Protein AF-A0A398BPC4-F1 (afdb_monomer)

Solvent-accessible surface area (backbone atoms only — not comparable to full-atom values): 3955 Å² total; per-residue (Å²): 137,77,80,77,88,66,100,71,80,92,82,90,82,90,73,61,70,69,59,54,49,53,48,53,52,56,28,70,73,40,93,83,52,57,50,68,68,52,54,52,50,54,52,52,52,53,54,52,53,59,49,54,60,54,59,64,68,71,74,119

Sequence (60 aa):
MGRPPVDTEAVTVRLPRELIAGLDDARREDPEMPTRQEVIRRILVAWQAGRSAHDDAGAS

Nearest PDB structures (foldseek):
  4kzp-assembly2_C  TM=4.185E-01  e=5.816E+00  Mycolicibacterium smegmatis MC2 155
  6sgb-assembly1_DH  TM=3.956E-01  e=8.623E+00  Trypanosoma brucei brucei

Structure (mmCIF, N/CA/C/O backbone):
data_AF-A0A398BPC4-F1
#
_entry.id   AF-A0A398BPC4-F1
#
loop_
_atom_site.group_PDB
_atom_site.id
_atom_site.type_symbol
_atom_site.label_atom_id
_atom_site.label_alt_id
_atom_site.label_comp_id
_atom_site.label_asym_id
_atom_site.label_entity_id
_atom_site.label_seq_id
_atom_site.pdbx_PDB_ins_code
_atom_site.Cartn_x
_atom_site.Cartn_y
_atom_site.Cartn_z
_atom_site.occupancy
_atom_site.B_iso_or_equiv
_atom_site.auth_seq_id
_atom_site.auth_comp_id
_atom_site.auth_asym_id
_atom_site.auth_atom_id
_atom_site.pdbx_PDB_model_num
ATOM 1 N N . MET A 1 1 ? 1.039 3.349 -33.981 1.00 56.69 1 MET A N 1
ATOM 2 C CA . MET A 1 1 ? 0.569 2.146 -33.264 1.00 56.69 1 MET A CA 1
ATOM 3 C C . MET A 1 1 ? 0.712 2.409 -31.773 1.00 56.69 1 MET A C 1
ATOM 5 O O . MET A 1 1 ? 1.832 2.428 -31.280 1.00 56.69 1 MET A O 1
ATOM 9 N N . GLY A 1 2 ? -0.386 2.767 -31.102 1.00 77.38 2 GLY A N 1
ATOM 10 C CA . GLY A 1 2 ? -0.395 3.072 -29.667 1.00 77.38 2 GLY A CA 1
ATOM 11 C C . GLY A 1 2 ? -0.392 1.800 -28.821 1.00 77.38 2 GLY A C 1
ATOM 12 O O . GLY A 1 2 ? -0.804 0.742 -29.296 1.00 77.38 2 GLY A O 1
ATOM 13 N N . ARG A 1 3 ? 0.095 1.902 -27.579 1.00 70.44 3 ARG A N 1
ATOM 14 C CA . ARG A 1 3 ? 0.038 0.812 -26.597 1.00 70.44 3 ARG A CA 1
ATOM 15 C C . ARG A 1 3 ? -1.428 0.383 -26.409 1.00 70.44 3 ARG A C 1
ATOM 17 O O . ARG A 1 3 ? -2.270 1.276 -26.305 1.00 70.44 3 ARG A O 1
ATOM 24 N N . PRO A 1 4 ? -1.735 -0.929 -26.377 1.00 68.81 4 PRO A N 1
ATOM 25 C CA . PRO A 1 4 ? -3.078 -1.408 -26.066 1.00 68.81 4 PRO A CA 1
ATOM 26 C C . PRO A 1 4 ? -3.612 -0.725 -24.800 1.00 68.81 4 PRO A C 1
ATOM 28 O O . PRO A 1 4 ? -2.823 -0.527 -23.868 1.00 68.81 4 PRO A O 1
ATOM 31 N N . PRO A 1 5 ? -4.898 -0.339 -24.756 1.00 69.81 5 PRO A N 1
ATOM 32 C CA . PRO A 1 5 ? -5.473 0.255 -23.559 1.00 69.81 5 PRO A CA 1
ATOM 33 C C . PRO A 1 5 ? -5.352 -0.754 -22.416 1.00 69.81 5 PRO A C 1
ATOM 35 O O . PRO A 1 5 ? -5.824 -1.885 -22.517 1.00 69.81 5 PRO A O 1
ATOM 38 N N . VAL A 1 6 ? -4.657 -0.357 -21.354 1.00 77.56 6 VAL A N 1
ATOM 39 C CA . VAL A 1 6 ? -4.693 -1.070 -20.079 1.00 77.56 6 VAL A CA 1
ATOM 40 C C . VAL A 1 6 ? -5.906 -0.548 -19.325 1.00 77.56 6 VAL A C 1
ATOM 42 O O . V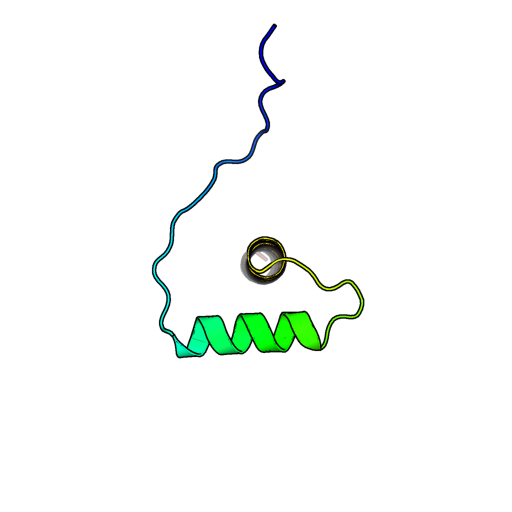AL A 1 6 ? -6.070 0.664 -19.211 1.00 77.56 6 VAL A O 1
ATOM 45 N N . ASP A 1 7 ? -6.761 -1.444 -18.840 1.00 85.69 7 ASP A N 1
ATOM 46 C CA . ASP A 1 7 ? -7.958 -1.098 -18.061 1.00 85.69 7 ASP A CA 1
ATOM 47 C C . ASP A 1 7 ? -7.581 -0.739 -16.612 1.00 85.69 7 ASP A C 1
ATOM 49 O O . ASP A 1 7 ? -7.996 -1.357 -15.637 1.00 85.69 7 ASP A O 1
ATOM 53 N N . THR A 1 8 ? -6.640 0.194 -16.475 1.00 86.00 8 THR A N 1
ATOM 54 C CA . THR A 1 8 ? -6.110 0.666 -15.199 1.00 86.00 8 THR A CA 1
ATOM 55 C C . THR A 1 8 ? -5.713 2.123 -15.334 1.00 86.00 8 THR A C 1
ATOM 57 O O . THR A 1 8 ? -5.020 2.488 -16.287 1.00 86.00 8 THR A O 1
ATOM 60 N N . GLU A 1 9 ? -6.034 2.925 -14.327 1.00 89.31 9 GLU A N 1
ATOM 61 C CA . GLU A 1 9 ? -5.605 4.318 -14.242 1.00 89.31 9 GLU A CA 1
ATOM 62 C C . GLU A 1 9 ? -4.670 4.531 -13.049 1.00 89.31 9 GLU A C 1
ATOM 64 O O . GLU A 1 9 ? -4.805 3.906 -11.994 1.00 89.31 9 GLU A O 1
ATOM 69 N N . ALA A 1 10 ? -3.686 5.417 -13.213 1.00 90.19 10 ALA A N 1
ATOM 70 C CA . ALA A 1 10 ? -2.807 5.808 -12.120 1.00 90.19 10 ALA A CA 1
ATOM 71 C C . ALA A 1 10 ? -3.524 6.796 -11.192 1.00 90.19 10 ALA A C 1
ATOM 73 O O . ALA A 1 10 ? -4.103 7.779 -11.648 1.00 90.19 10 ALA A O 1
ATOM 74 N N . VAL A 1 11 ? -3.407 6.581 -9.881 1.00 90.44 11 VAL A N 1
ATOM 75 C CA . VAL A 1 11 ? -3.960 7.482 -8.863 1.00 90.44 11 VAL A CA 1
ATOM 76 C C . VAL A 1 11 ? -2.840 8.159 -8.078 1.00 90.44 11 VAL A C 1
ATOM 78 O O . VAL A 1 11 ? -1.852 7.526 -7.706 1.00 90.44 11 VAL A O 1
ATOM 81 N N . THR A 1 12 ? -2.990 9.459 -7.813 1.00 93.12 12 THR A N 1
ATOM 82 C CA . THR A 1 12 ? -2.083 10.210 -6.933 1.00 93.12 12 THR A CA 1
ATOM 83 C C . THR A 1 12 ? -2.760 10.436 -5.590 1.00 93.12 12 THR A C 1
ATOM 85 O O . THR A 1 12 ? -3.821 11.051 -5.531 1.00 93.12 12 THR A O 1
ATOM 88 N N . VAL A 1 13 ? -2.131 9.985 -4.504 1.00 90.38 13 VAL A N 1
ATOM 89 C CA . VAL A 1 13 ? -2.642 10.158 -3.138 1.00 90.38 13 VAL A CA 1
ATOM 90 C C . VAL A 1 13 ? -1.602 10.822 -2.245 1.00 90.38 13 VAL A C 1
ATOM 92 O O . VAL A 1 13 ? -0.398 10.610 -2.396 1.00 90.38 13 VAL A O 1
ATOM 95 N N . ARG A 1 14 ? -2.066 11.636 -1.295 1.00 95.06 14 ARG A N 1
ATOM 96 C CA . ARG A 1 14 ? -1.230 12.190 -0.225 1.00 95.06 14 ARG A CA 1
ATOM 97 C C . ARG A 1 14 ? -1.477 11.384 1.040 1.00 95.06 14 ARG A C 1
ATOM 99 O O . ARG A 1 14 ? -2.611 11.315 1.499 1.00 95.06 14 ARG A O 1
ATOM 106 N N . LEU A 1 15 ? -0.421 10.797 1.593 1.00 95.00 15 LEU A N 1
ATOM 107 C CA . LEU A 1 15 ? -0.490 9.971 2.796 1.00 95.00 15 LEU A CA 1
ATOM 108 C C . LEU A 1 15 ? 0.354 10.592 3.921 1.00 95.00 15 LEU A C 1
ATOM 110 O O . LEU A 1 15 ? 1.392 11.199 3.633 1.00 95.00 15 LEU A O 1
ATOM 114 N N . PRO A 1 16 ? -0.054 10.435 5.194 1.00 98.12 16 PRO A N 1
ATOM 115 C CA . PRO A 1 16 ? 0.803 10.711 6.342 1.00 98.12 16 PRO A CA 1
ATOM 116 C C . PRO A 1 16 ? 2.151 9.988 6.234 1.00 98.12 16 PRO A C 1
ATOM 118 O O . PRO A 1 16 ? 2.225 8.858 5.750 1.00 98.12 16 PRO A O 1
ATOM 121 N N . ARG A 1 17 ? 3.224 10.623 6.726 1.00 97.25 17 ARG A N 1
ATOM 122 C CA . ARG A 1 17 ? 4.584 10.050 6.686 1.00 97.25 17 ARG A CA 1
ATOM 123 C C . ARG A 1 17 ? 4.676 8.701 7.397 1.00 97.25 17 ARG A C 1
ATOM 125 O O . ARG A 1 17 ? 5.377 7.821 6.918 1.00 97.25 17 ARG A O 1
ATOM 132 N N . GLU A 1 18 ? 3.938 8.540 8.489 1.00 97.75 18 GLU A N 1
ATOM 133 C CA . GLU A 1 18 ? 3.889 7.294 9.261 1.00 97.75 18 GLU A CA 1
ATOM 134 C C . GLU A 1 18 ? 3.313 6.131 8.441 1.00 97.75 18 GLU A C 1
ATOM 136 O O . GLU A 1 18 ? 3.849 5.030 8.485 1.00 97.75 18 GLU A O 1
ATOM 141 N N . LEU A 1 19 ? 2.298 6.379 7.602 1.00 96.12 19 LEU A N 1
ATOM 142 C CA . LEU A 1 19 ? 1.778 5.346 6.699 1.00 96.12 19 LEU A CA 1
ATOM 143 C C . LEU A 1 19 ? 2.783 4.980 5.605 1.00 96.12 19 LEU A C 1
ATOM 145 O O . LEU A 1 19 ? 2.897 3.813 5.245 1.00 96.12 19 LEU A O 1
ATOM 149 N N . ILE A 1 20 ? 3.531 5.957 5.082 1.00 95.88 20 ILE A N 1
ATOM 150 C CA . ILE A 1 20 ? 4.603 5.676 4.117 1.00 95.88 20 ILE A CA 1
ATOM 151 C C . ILE A 1 20 ? 5.693 4.805 4.753 1.00 95.88 20 ILE A C 1
ATOM 153 O O . ILE A 1 20 ? 6.166 3.880 4.098 1.00 95.88 20 ILE A O 1
ATOM 157 N N . ALA A 1 21 ? 6.054 5.069 6.012 1.00 96.88 21 ALA A N 1
ATOM 158 C CA . ALA A 1 21 ? 7.016 4.252 6.747 1.00 96.88 21 ALA A CA 1
ATOM 159 C C . ALA A 1 21 ? 6.516 2.808 6.911 1.00 96.88 21 ALA A C 1
ATOM 161 O O . ALA A 1 21 ? 7.220 1.884 6.522 1.00 96.88 21 ALA A O 1
ATOM 162 N N . GLY A 1 22 ? 5.264 2.617 7.342 1.00 94.94 22 GLY A N 1
ATOM 163 C CA . GLY A 1 22 ? 4.675 1.278 7.456 1.00 94.94 22 GLY A CA 1
ATOM 164 C C . GLY A 1 22 ? 4.617 0.515 6.124 1.00 94.94 22 GLY A C 1
ATOM 165 O O . GLY A 1 22 ? 4.855 -0.690 6.090 1.00 94.94 22 GLY A O 1
ATOM 166 N N . LEU A 1 23 ? 4.370 1.205 5.002 1.00 94.38 23 LEU A N 1
ATOM 167 C CA . LEU A 1 23 ? 4.460 0.593 3.670 1.00 94.38 23 LEU A CA 1
ATOM 168 C C . LEU A 1 23 ? 5.893 0.171 3.321 1.00 94.38 23 LEU A C 1
ATOM 170 O O . LEU A 1 23 ? 6.081 -0.852 2.670 1.00 94.38 23 LEU A O 1
ATOM 174 N N . ASP A 1 24 ? 6.900 0.954 3.704 1.00 94.75 24 ASP A N 1
ATOM 175 C CA . ASP A 1 24 ? 8.300 0.607 3.458 1.00 94.75 24 ASP A CA 1
ATOM 176 C C . ASP A 1 24 ? 8.777 -0.566 4.316 1.00 94.75 24 ASP A C 1
ATOM 178 O O . ASP A 1 24 ? 9.547 -1.386 3.817 1.00 94.75 24 ASP A O 1
ATOM 182 N N . ASP A 1 25 ? 8.295 -0.682 5.551 1.00 94.50 25 ASP A N 1
ATOM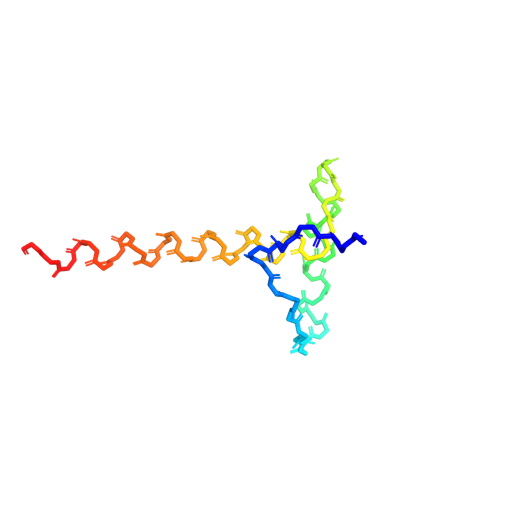 183 C CA . ASP A 1 25 ? 8.593 -1.817 6.426 1.00 94.50 25 ASP A CA 1
ATOM 184 C C . ASP A 1 25 ? 7.978 -3.107 5.868 1.00 94.50 25 ASP A C 1
ATOM 186 O O . ASP A 1 25 ? 8.697 -4.081 5.645 1.00 94.50 25 ASP A O 1
ATOM 190 N N . ALA A 1 26 ? 6.699 -3.073 5.472 1.00 91.25 26 ALA A N 1
ATOM 191 C CA . ALA A 1 26 ? 6.035 -4.209 4.824 1.00 91.25 26 ALA A CA 1
ATOM 192 C C . ALA A 1 26 ? 6.772 -4.682 3.555 1.00 91.25 26 ALA A C 1
ATOM 194 O O . ALA A 1 26 ? 6.863 -5.876 3.280 1.00 91.25 26 ALA A O 1
ATOM 195 N N . ARG A 1 27 ? 7.350 -3.751 2.782 1.00 94.00 27 ARG A N 1
ATOM 196 C CA . ARG A 1 27 ? 8.164 -4.086 1.599 1.00 94.00 27 ARG A CA 1
ATOM 197 C C . ARG A 1 27 ? 9.489 -4.761 1.938 1.00 94.00 27 ARG A C 1
ATOM 199 O O . ARG A 1 27 ? 10.009 -5.477 1.090 1.00 94.00 27 ARG A O 1
ATOM 206 N N . ARG A 1 28 ? 10.084 -4.469 3.099 1.00 92.62 28 ARG A N 1
ATOM 207 C CA . ARG A 1 28 ? 11.366 -5.055 3.531 1.00 92.62 28 ARG A CA 1
ATOM 208 C C . ARG A 1 28 ? 11.198 -6.476 4.050 1.00 92.62 28 ARG A C 1
ATOM 210 O O . ARG A 1 28 ? 12.132 -7.262 3.936 1.00 92.62 28 ARG A O 1
ATOM 217 N N . GLU A 1 29 ? 10.047 -6.769 4.641 1.00 92.38 29 GLU A N 1
ATOM 218 C CA . GLU A 1 29 ? 9.722 -8.084 5.195 1.00 92.38 29 GLU A CA 1
ATOM 219 C C . GLU A 1 29 ? 9.313 -9.089 4.110 1.00 92.38 29 GLU A C 1
ATOM 221 O O . GLU A 1 29 ? 9.534 -10.289 4.268 1.00 92.38 29 GLU A O 1
ATOM 226 N N . ASP A 1 30 ? 8.754 -8.608 2.996 1.00 90.88 30 ASP A N 1
ATOM 227 C CA . ASP A 1 30 ? 8.361 -9.449 1.867 1.00 90.88 30 ASP A CA 1
ATOM 228 C C . ASP A 1 30 ? 9.586 -9.815 0.991 1.00 90.88 30 ASP A C 1
ATOM 230 O O . ASP A 1 30 ? 10.235 -8.924 0.425 1.00 90.88 30 ASP A O 1
ATOM 234 N N . PRO A 1 31 ? 9.910 -11.114 0.829 1.00 90.69 31 PRO A N 1
ATOM 235 C CA . PRO A 1 31 ? 11.052 -11.565 0.033 1.00 90.69 31 PRO A CA 1
ATOM 236 C C . PRO A 1 31 ? 10.943 -11.220 -1.460 1.00 90.69 31 PRO A C 1
ATOM 238 O O . PRO A 1 31 ? 11.967 -11.168 -2.141 1.00 90.69 31 PRO A O 1
ATOM 241 N N . GLU A 1 32 ? 9.740 -10.960 -1.983 1.00 93.25 32 GLU A N 1
ATOM 242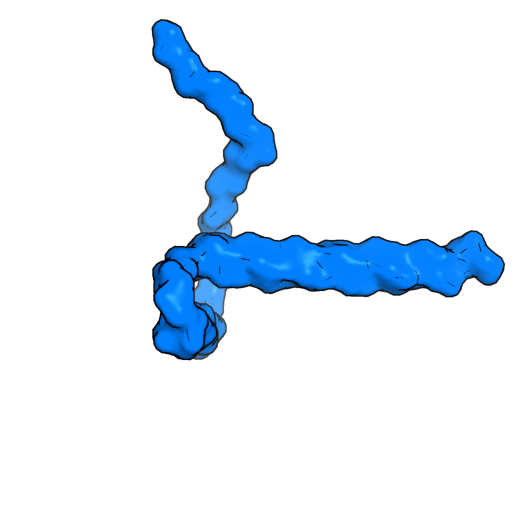 C CA . GLU A 1 32 ? 9.533 -10.518 -3.368 1.00 93.25 32 GLU A CA 1
ATOM 243 C C . GLU A 1 32 ? 9.883 -9.033 -3.577 1.00 93.25 32 GLU A C 1
ATOM 245 O O . GLU A 1 32 ? 9.918 -8.557 -4.713 1.00 93.25 32 GLU A O 1
ATOM 250 N N . MET A 1 33 ? 10.144 -8.291 -2.493 1.00 91.56 33 MET A N 1
ATOM 251 C CA . MET A 1 33 ? 10.453 -6.856 -2.485 1.00 91.56 33 MET A CA 1
ATOM 252 C C . MET A 1 33 ? 9.487 -6.021 -3.351 1.00 91.56 33 MET A C 1
ATOM 254 O O . MET A 1 33 ? 9.924 -5.279 -4.245 1.00 91.56 33 MET A O 1
ATOM 258 N N . PRO A 1 34 ? 8.165 -6.104 -3.108 1.00 94.38 34 PRO A N 1
ATOM 259 C CA . PRO A 1 34 ? 7.173 -5.415 -3.918 1.00 94.38 34 PRO A CA 1
ATOM 260 C C . PRO A 1 34 ? 7.390 -3.896 -3.915 1.00 94.38 34 PRO A C 1
ATOM 262 O O . PRO A 1 34 ? 7.993 -3.302 -3.015 1.00 94.38 34 PRO A O 1
ATOM 265 N N . THR A 1 35 ? 6.876 -3.216 -4.940 1.00 94.31 35 THR A N 1
ATOM 266 C CA . THR A 1 35 ? 6.85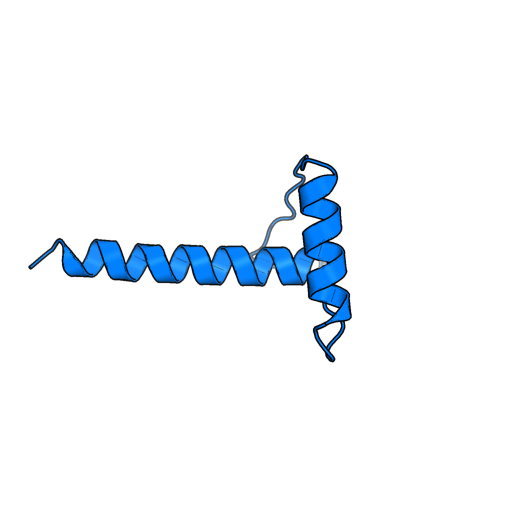9 -1.745 -4.960 1.00 94.31 35 THR A CA 1
ATOM 267 C C . THR A 1 35 ? 5.821 -1.212 -3.969 1.00 94.31 35 THR A C 1
ATOM 269 O O . THR A 1 35 ? 4.887 -1.920 -3.597 1.00 94.31 35 THR A O 1
ATOM 272 N N . ARG A 1 36 ? 5.926 0.062 -3.562 1.00 93.44 36 ARG A N 1
ATOM 273 C CA . ARG A 1 36 ? 4.890 0.695 -2.717 1.00 93.44 36 ARG A CA 1
ATOM 274 C C . ARG A 1 36 ? 3.513 0.612 -3.373 1.00 93.44 36 ARG A C 1
ATOM 276 O O . ARG A 1 36 ? 2.526 0.349 -2.699 1.00 93.44 36 ARG A O 1
ATOM 283 N N . GLN A 1 37 ? 3.465 0.809 -4.687 1.00 93.50 37 GLN A N 1
ATOM 284 C CA . GLN A 1 37 ? 2.250 0.730 -5.490 1.00 93.50 37 GLN A CA 1
ATOM 285 C C . GLN A 1 37 ? 1.642 -0.673 -5.447 1.00 93.50 37 GLN A C 1
ATOM 287 O O . GLN A 1 37 ? 0.427 -0.803 -5.331 1.00 93.50 37 GLN A O 1
ATOM 292 N N . GLU A 1 38 ? 2.476 -1.712 -5.500 1.00 94.38 38 GLU A N 1
ATOM 293 C CA . GLU A 1 38 ? 2.009 -3.094 -5.434 1.00 94.38 38 GLU A CA 1
ATOM 294 C C . GLU A 1 38 ? 1.484 -3.454 -4.040 1.00 94.38 38 GLU A C 1
ATOM 296 O O . GLU A 1 38 ? 0.411 -4.039 -3.927 1.00 94.38 38 GLU A O 1
ATOM 301 N N . VAL A 1 39 ? 2.160 -3.022 -2.972 1.00 94.56 39 VAL A N 1
ATOM 302 C CA . VAL A 1 39 ? 1.646 -3.199 -1.602 1.00 94.56 39 VAL A CA 1
ATOM 303 C C . VAL A 1 39 ? 0.293 -2.505 -1.432 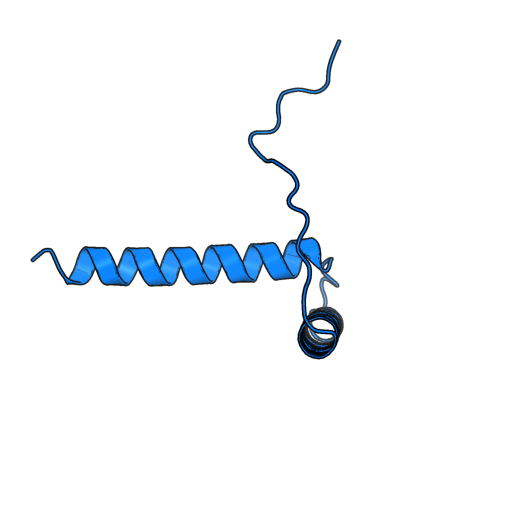1.00 94.56 39 VAL A C 1
ATOM 305 O O . VAL A 1 39 ? -0.656 -3.118 -0.946 1.00 94.56 39 VAL A O 1
ATOM 308 N N . ILE A 1 40 ? 0.163 -1.259 -1.901 1.00 94.56 40 ILE A N 1
ATOM 309 C CA . ILE A 1 40 ? -1.111 -0.524 -1.875 1.00 94.56 40 ILE A CA 1
ATOM 310 C C . ILE A 1 40 ? -2.192 -1.284 -2.655 1.00 94.56 40 ILE A C 1
ATOM 312 O O . ILE A 1 40 ? -3.311 -1.425 -2.164 1.00 94.56 40 ILE A O 1
ATOM 316 N N . ARG A 1 41 ? -1.871 -1.816 -3.840 1.00 92.69 41 ARG A N 1
ATOM 317 C CA . ARG A 1 41 ? -2.809 -2.616 -4.638 1.00 92.69 41 ARG A CA 1
ATOM 318 C C . ARG A 1 41 ? -3.284 -3.854 -3.872 1.00 92.69 41 ARG A C 1
ATOM 320 O O . ARG A 1 41 ? -4.490 -4.067 -3.791 1.00 92.69 41 ARG A O 1
ATOM 327 N N . ARG A 1 42 ? -2.368 -4.630 -3.279 1.00 93.81 42 ARG A N 1
ATOM 328 C CA . ARG A 1 42 ? -2.695 -5.831 -2.485 1.00 93.81 42 ARG A CA 1
ATOM 329 C C . ARG A 1 42 ? -3.635 -5.496 -1.319 1.00 93.81 42 ARG A C 1
ATOM 331 O O . ARG A 1 42 ? -4.629 -6.192 -1.121 1.00 93.81 42 ARG A O 1
ATOM 338 N N . ILE A 1 43 ? -3.375 -4.396 -0.606 1.00 93.88 43 ILE A N 1
ATOM 339 C CA . ILE A 1 43 ? -4.228 -3.913 0.494 1.00 93.88 43 ILE A CA 1
ATOM 340 C C . ILE A 1 43 ? -5.637 -3.562 -0.008 1.00 93.88 43 ILE A C 1
ATOM 342 O O . ILE A 1 43 ? -6.621 -3.982 0.598 1.00 93.88 43 ILE A O 1
ATOM 346 N N . LEU A 1 44 ? -5.749 -2.821 -1.116 1.00 94.25 44 LEU A N 1
ATOM 347 C CA . LEU A 1 44 ? -7.044 -2.411 -1.673 1.00 94.25 44 LEU A CA 1
ATOM 348 C C . LEU A 1 44 ? -7.874 -3.605 -2.163 1.00 94.25 44 LEU A C 1
ATOM 350 O O . LEU A 1 44 ? -9.076 -3.649 -1.908 1.00 94.25 44 LEU A O 1
ATOM 354 N N . VAL A 1 45 ? -7.237 -4.589 -2.807 1.00 94.56 45 VAL A N 1
ATOM 355 C CA . VAL A 1 45 ? -7.898 -5.828 -3.250 1.00 94.56 45 VAL A CA 1
ATOM 356 C C . VAL A 1 45 ? -8.404 -6.632 -2.052 1.00 94.56 45 VAL A C 1
ATOM 358 O O . VAL A 1 45 ? -9.564 -7.041 -2.037 1.00 94.56 45 VAL A O 1
ATOM 361 N N . ALA A 1 46 ? -7.574 -6.817 -1.021 1.00 94.31 46 ALA A N 1
ATOM 362 C CA . ALA A 1 46 ? -7.972 -7.528 0.194 1.00 94.31 46 ALA A CA 1
ATOM 363 C C . ALA A 1 46 ? -9.134 -6.824 0.917 1.00 94.31 46 ALA A C 1
ATOM 365 O O . ALA A 1 46 ? -10.101 -7.467 1.325 1.00 94.31 46 ALA A O 1
ATOM 366 N N . TRP A 1 47 ? -9.074 -5.493 1.021 1.00 94.19 47 TRP A N 1
ATOM 367 C CA . TRP A 1 47 ? -10.151 -4.683 1.587 1.00 94.19 47 TRP A CA 1
ATOM 368 C C . TRP A 1 47 ? -11.460 -4.822 0.796 1.00 94.19 47 TRP A C 1
ATOM 370 O O . TRP A 1 47 ? -12.516 -5.021 1.394 1.00 94.19 47 TRP A O 1
ATOM 380 N N . GLN A 1 48 ? -11.407 -4.773 -0.539 1.00 93.88 48 GLN A N 1
ATOM 381 C CA . GLN A 1 48 ? -12.585 -4.928 -1.399 1.00 93.88 48 GLN A CA 1
ATOM 382 C C . GLN A 1 48 ? -13.207 -6.328 -1.286 1.00 93.88 48 GLN A C 1
ATOM 384 O O . GLN A 1 48 ? -14.432 -6.457 -1.207 1.00 93.88 48 GLN A O 1
ATOM 389 N N . ALA A 1 49 ? -12.378 -7.372 -1.236 1.00 93.06 49 ALA A N 1
ATOM 390 C CA . ALA A 1 49 ? -12.840 -8.746 -1.054 1.00 93.06 49 ALA A CA 1
ATOM 391 C C . ALA A 1 49 ? -13.565 -8.924 0.291 1.00 93.06 49 ALA A C 1
ATOM 393 O O . ALA A 1 49 ? -14.649 -9.504 0.337 1.00 93.06 49 ALA A O 1
ATOM 394 N N . GLY A 1 50 ? -13.021 -8.347 1.370 1.00 90.75 50 GLY A N 1
ATOM 395 C CA . GLY A 1 50 ? -13.649 -8.374 2.694 1.00 90.75 50 GLY A CA 1
ATOM 396 C C . GLY A 1 50 ? -14.998 -7.646 2.758 1.00 90.75 50 GLY A C 1
ATOM 397 O O . GLY A 1 50 ? -15.865 -8.040 3.532 1.00 90.75 50 GLY A O 1
ATOM 398 N N . ARG A 1 51 ? -15.207 -6.618 1.924 1.00 83.50 51 ARG A N 1
ATOM 399 C CA . ARG A 1 51 ? -16.500 -5.920 1.813 1.00 83.50 51 ARG A CA 1
ATOM 400 C C . ARG A 1 51 ? -17.550 -6.738 1.073 1.00 83.50 51 ARG A C 1
ATOM 402 O O . ARG A 1 51 ? -18.677 -6.824 1.537 1.00 83.50 51 ARG A O 1
ATOM 409 N N . SER A 1 52 ? -17.158 -7.368 -0.032 1.00 73.88 52 SER A N 1
ATOM 410 C CA . SER A 1 52 ? -18.075 -8.181 -0.843 1.00 73.88 52 SER A CA 1
ATOM 411 C C . SER A 1 52 ? -18.652 -9.341 -0.022 1.00 73.88 52 SER A C 1
ATOM 413 O O . SER A 1 52 ? -19.852 -9.580 -0.036 1.00 73.88 52 SER A O 1
ATOM 415 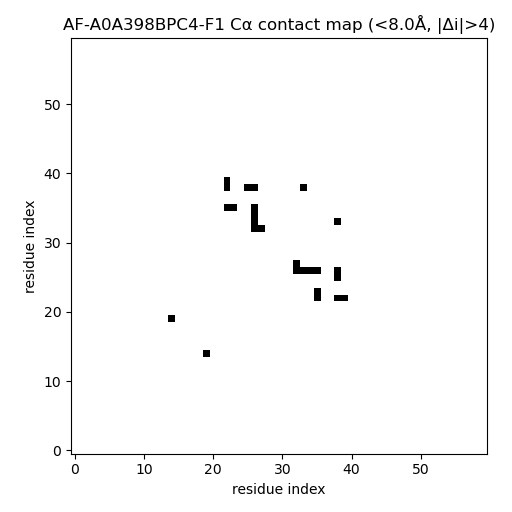N N . ALA A 1 53 ? -17.816 -9.974 0.810 1.00 69.56 53 ALA A N 1
ATOM 416 C CA . ALA A 1 53 ? -18.254 -11.032 1.720 1.00 69.56 53 ALA A CA 1
ATOM 417 C C . ALA A 1 53 ? -19.233 -10.557 2.817 1.00 69.56 53 ALA A C 1
ATOM 419 O O . ALA A 1 53 ? -20.007 -11.360 3.334 1.00 69.56 53 ALA A O 1
ATOM 420 N N . HIS A 1 54 ? -19.194 -9.275 3.201 1.00 63.34 54 HIS A N 1
ATOM 421 C CA . HIS A 1 54 ? -20.127 -8.705 4.178 1.00 63.34 54 HIS A CA 1
ATOM 422 C C . HIS A 1 54 ? -21.493 -8.398 3.553 1.00 63.34 54 HIS A C 1
ATOM 424 O O . HIS A 1 54 ? -22.520 -8.647 4.180 1.00 63.34 54 HIS A O 1
ATOM 430 N N . ASP A 1 55 ? -21.499 -7.900 2.317 1.00 60.50 55 ASP A N 1
ATOM 431 C CA . ASP A 1 55 ? -22.723 -7.541 1.600 1.00 60.50 55 ASP A CA 1
ATOM 432 C C . ASP A 1 55 ? -23.535 -8.796 1.202 1.00 60.50 55 ASP A C 1
ATOM 434 O O . ASP A 1 55 ? -24.762 -8.791 1.308 1.00 60.50 55 ASP A O 1
ATOM 438 N N . ASP A 1 56 ? -22.869 -9.910 0.864 1.00 59.66 56 ASP A N 1
ATOM 439 C CA . ASP A 1 56 ? -23.522 -11.200 0.572 1.00 59.66 56 ASP A CA 1
ATOM 440 C C . ASP A 1 56 ? -24.171 -11.847 1.815 1.00 59.66 56 ASP A C 1
ATOM 442 O O . ASP A 1 56 ? -25.190 -12.530 1.714 1.00 59.66 56 ASP A O 1
ATOM 446 N N . ALA A 1 57 ? -23.617 -11.614 3.010 1.00 59.88 57 ALA A N 1
ATOM 447 C CA . ALA A 1 57 ? -24.123 -12.183 4.263 1.00 59.88 57 ALA A CA 1
ATOM 448 C C . ALA A 1 57 ? -25.366 -11.456 4.820 1.00 59.88 57 ALA A C 1
ATOM 450 O O . ALA A 1 57 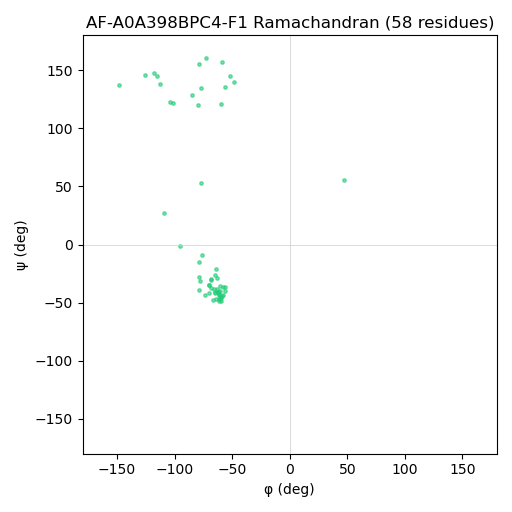? -26.040 -11.988 5.701 1.00 59.88 57 ALA A O 1
ATOM 451 N N . GLY A 1 58 ? -25.667 -10.247 4.331 1.00 56.62 58 GLY A N 1
ATOM 452 C CA . GLY A 1 58 ? -26.829 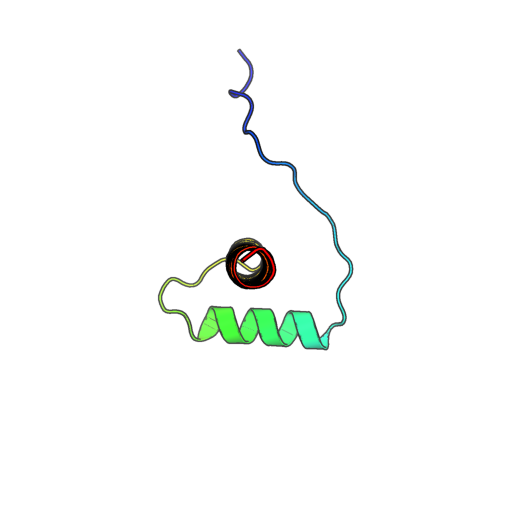-9.446 4.736 1.00 56.62 58 GLY A CA 1
ATOM 453 C C . GLY A 1 58 ? -28.060 -9.588 3.831 1.00 56.62 58 GLY A C 1
ATOM 454 O O . GLY A 1 58 ? -29.077 -8.951 4.100 1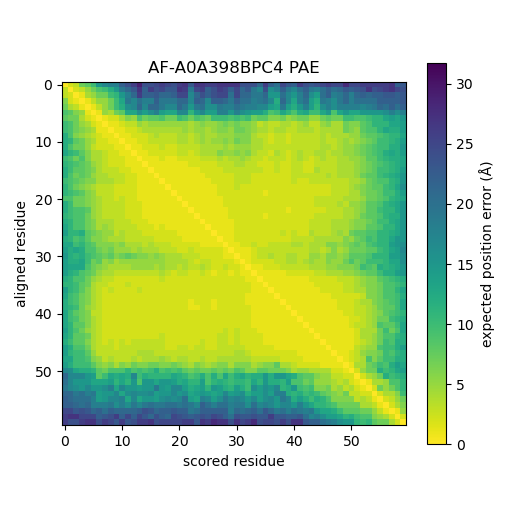.00 56.62 58 GLY A O 1
ATOM 455 N N . ALA A 1 59 ? -27.975 -10.389 2.764 1.00 58.94 59 ALA A N 1
ATOM 456 C CA . ALA A 1 59 ? -29.016 -10.543 1.743 1.00 58.94 59 ALA A CA 1
ATOM 457 C C . ALA A 1 59 ? -29.733 -11.914 1.777 1.00 58.94 59 ALA A C 1
ATOM 459 O O . ALA A 1 59 ? -30.219 -12.373 0.744 1.00 58.94 59 ALA A O 1
ATOM 460 N N . SER A 1 60 ? -29.790 -12.582 2.937 1.00 45.09 60 SER A N 1
ATOM 461 C CA . SER A 1 60 ? -30.498 -13.865 3.139 1.00 45.09 60 SER A CA 1
ATOM 462 C C . SER A 1 60 ? -31.585 -13.777 4.203 1.00 45.09 60 SER A C 1
ATOM 464 O O . SER A 1 60 ? -31.319 -13.171 5.263 1.00 45.09 60 SER A O 1
#

Radius of gyration: 15.9 Å; Cα contacts (8 Å, |Δi|>4): 13; chains: 1; bounding box: 42×26×42 Å

Mean predicted aligned error: 7.14 Å

Secondary structure (DSSP, 8-state):
-PPPPPS---------HHHHHHHHHHHHHSTT---HHHHHHHHHHHHHHHHHHHHHHT--

Foldseek 3Di:
DDDPDDPDDDDDDDDDPVVVVVLCVVLVPDPVSDDSVVSVVVVVVVVVVVVVVVVVVPPD

Organism: NCBI:txid2306023

pLDDT: mean 85.98, std 13.35, range [45.09, 98.12]